Protein AF-A0A7J5BXC8-F1 (afdb_monomer_lite)

Secondary structure (DSSP, 8-state):
-EEEEGGG--GGGTTSEEEEEETTEEEEEEEEEEEEEETTEEEEEETTEEEEE-TT-EEEEE-

Foldseek 3Di:
DDKDFLLPDDPVQAQFWKFWADPNDGPDTAGFHDWDQDPQAIFTDHPPDTDGDHRRTMMDTDD

Structure (mmCIF, N/CA/C/O backbone):
data_AF-A0A7J5BXC8-F1
#
_entry.id   AF-A0A7J5BXC8-F1
#
loop_
_atom_site.group_PDB
_atom_site.id
_atom_site.type_symbol
_atom_site.label_atom_id
_atom_site.label_alt_id
_atom_site.label_comp_id
_atom_site.label_asym_id
_atom_site.label_entity_id
_atom_site.label_seq_id
_atom_site.pdbx_PDB_ins_code
_atom_site.Cartn_x
_atom_site.Cartn_y
_atom_site.Cartn_z
_atom_site.occupancy
_atom_site.B_iso_or_equiv
_atom_site.auth_seq_id
_atom_site.auth_comp_id
_atom_site.auth_asym_id
_atom_site.auth_atom_id
_atom_site.pdbx_PDB_model_num
ATOM 1 N N . MET A 1 1 ? -1.821 5.141 -16.115 1.00 77.88 1 MET A N 1
ATOM 2 C CA . MET A 1 1 ? -1.533 5.582 -14.735 1.00 77.88 1 MET A CA 1
ATOM 3 C C . MET A 1 1 ? -2.837 5.555 -13.954 1.00 77.88 1 MET A C 1
ATOM 5 O O . MET A 1 1 ? -3.782 6.224 -14.360 1.00 77.88 1 MET A O 1
ATOM 9 N N . ALA A 1 2 ? -2.933 4.712 -12.927 1.00 89.12 2 ALA A N 1
ATOM 10 C CA . ALA A 1 2 ? -4.125 4.603 -12.079 1.00 89.12 2 ALA A CA 1
ATOM 11 C C . ALA A 1 2 ? -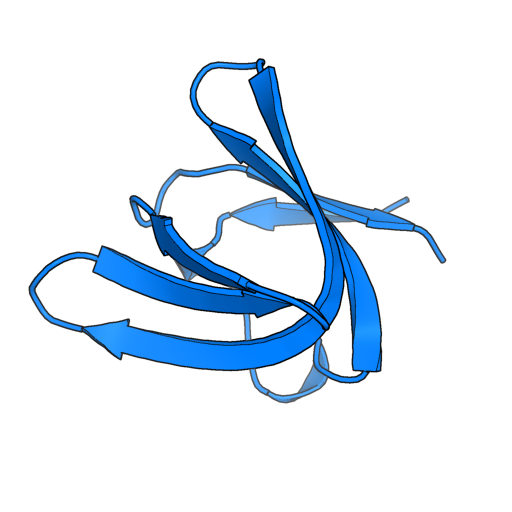3.857 5.281 -10.732 1.00 89.12 2 ALA A C 1
ATOM 13 O O . ALA A 1 2 ? -2.725 5.275 -10.266 1.00 89.12 2 ALA A O 1
ATOM 14 N N . ILE A 1 3 ? -4.875 5.859 -10.098 1.00 92.69 3 ILE A N 1
ATOM 15 C CA . ILE A 1 3 ? -4.735 6.537 -8.803 1.00 92.69 3 ILE A CA 1
ATOM 16 C C . ILE A 1 3 ? -5.722 5.907 -7.828 1.00 92.69 3 ILE A C 1
ATOM 18 O O . ILE A 1 3 ? -6.902 5.761 -8.151 1.00 92.69 3 ILE A O 1
ATOM 22 N N . LYS A 1 4 ? -5.249 5.522 -6.642 1.00 94.38 4 LYS A N 1
ATOM 23 C CA . LYS A 1 4 ? -6.096 5.030 -5.551 1.00 94.38 4 LYS A CA 1
ATOM 24 C C . LYS A 1 4 ? -5.752 5.725 -4.246 1.00 94.38 4 LYS A C 1
ATOM 26 O O . LYS A 1 4 ? -4.651 6.223 -4.063 1.00 94.38 4 LYS A O 1
ATOM 31 N N . GLN A 1 5 ? -6.696 5.709 -3.321 1.00 95.12 5 GLN A N 1
ATOM 32 C CA . GLN A 1 5 ? -6.420 6.019 -1.924 1.00 95.12 5 GLN A CA 1
ATOM 33 C C . GLN A 1 5 ? -5.760 4.814 -1.247 1.00 95.12 5 GLN A C 1
ATOM 35 O O . GLN A 1 5 ? -6.079 3.670 -1.585 1.00 95.12 5 GLN A O 1
ATOM 40 N N . ALA A 1 6 ? -4.879 5.053 -0.277 1.00 93.62 6 ALA A N 1
ATOM 41 C CA . ALA A 1 6 ? -4.191 4.005 0.470 1.00 93.62 6 ALA A CA 1
ATOM 42 C C . ALA A 1 6 ? -5.181 3.032 1.134 1.00 93.62 6 ALA A C 1
ATOM 44 O O . ALA A 1 6 ? -4.955 1.824 1.129 1.00 93.62 6 ALA A O 1
ATOM 45 N N . GLY A 1 7 ? -6.321 3.533 1.624 1.00 94.94 7 GLY A N 1
ATOM 46 C CA . GLY A 1 7 ? -7.402 2.718 2.191 1.00 94.94 7 GLY A CA 1
ATOM 47 C C . GLY A 1 7 ? -8.085 1.774 1.195 1.00 94.94 7 GLY A C 1
ATOM 48 O O . GLY A 1 7 ? -8.734 0.822 1.612 1.00 94.94 7 GLY A O 1
ATOM 49 N N . ASN A 1 8 ? -7.903 1.986 -0.111 1.00 95.50 8 ASN A N 1
ATOM 50 C CA . ASN A 1 8 ? -8.489 1.164 -1.175 1.00 95.50 8 ASN A CA 1
ATOM 51 C C . ASN A 1 8 ? -7.469 0.213 -1.820 1.00 95.50 8 ASN A C 1
ATOM 53 O O . ASN A 1 8 ? -7.791 -0.460 -2.803 1.00 95.50 8 ASN A O 1
ATOM 57 N N . LEU A 1 9 ? -6.236 0.172 -1.305 1.00 93.75 9 LEU A N 1
ATOM 58 C CA . LEU A 1 9 ? -5.228 -0.786 -1.740 1.00 93.75 9 LEU A CA 1
ATOM 59 C C . LEU A 1 9 ? -5.629 -2.198 -1.321 1.00 93.75 9 LEU A C 1
ATOM 61 O O . LEU A 1 9 ? -5.930 -2.463 -0.153 1.00 93.75 9 LEU A O 1
ATOM 65 N N . VAL A 1 10 ? -5.576 -3.111 -2.285 1.00 92.44 10 VAL A N 1
ATOM 66 C CA . VAL A 1 10 ? -5.918 -4.523 -2.104 1.00 92.44 10 VAL A CA 1
ATOM 67 C C . VAL A 1 10 ? -4.735 -5.420 -2.455 1.00 92.44 10 VAL A C 1
ATOM 69 O O . VAL A 1 10 ? -3.754 -4.990 -3.054 1.00 92.44 10 VAL A O 1
ATOM 72 N N . HIS A 1 11 ? -4.823 -6.703 -2.105 1.00 86.94 11 HIS A N 1
ATOM 73 C CA . HIS A 1 11 ? -3.746 -7.665 -2.358 1.00 86.94 11 HIS A CA 1
ATOM 74 C C . HIS A 1 11 ? -3.371 -7.794 -3.849 1.00 86.94 11 HIS A C 1
ATOM 76 O O . HIS A 1 11 ? -2.227 -8.090 -4.173 1.00 86.94 11 HIS A O 1
ATOM 82 N N . THR A 1 12 ? -4.300 -7.534 -4.772 1.00 91.56 12 THR A N 1
ATOM 83 C CA . THR A 1 12 ? -4.030 -7.578 -6.221 1.00 91.56 12 THR A CA 1
ATOM 84 C C . THR A 1 12 ? -3.224 -6.383 -6.741 1.00 91.56 12 THR A C 1
ATOM 86 O O . THR A 1 12 ? -2.781 -6.399 -7.887 1.00 91.56 12 THR A O 1
ATOM 89 N N . ASP A 1 13 ? -3.022 -5.351 -5.920 1.00 92.62 13 ASP A N 1
ATOM 90 C CA . ASP A 1 13 ? -2.183 -4.199 -6.250 1.00 92.62 13 ASP A CA 1
ATOM 91 C C . ASP A 1 13 ? -0.695 -4.451 -5.923 1.00 92.62 13 ASP A C 1
ATOM 93 O O . ASP A 1 13 ? 0.167 -3.671 -6.332 1.00 92.62 13 ASP A O 1
ATOM 97 N N . LEU A 1 14 ? -0.371 -5.534 -5.202 1.00 93.50 14 LEU A N 1
ATOM 98 C CA . LEU A 1 14 ? 1.008 -5.896 -4.868 1.00 93.50 14 LEU A CA 1
ATOM 99 C C . LEU A 1 14 ? 1.815 -6.249 -6.127 1.00 93.50 14 LEU A C 1
ATOM 101 O O . LEU A 1 14 ? 1.292 -6.781 -7.103 1.00 93.50 14 LEU A O 1
ATOM 105 N N . GLY A 1 15 ? 3.113 -5.958 -6.097 1.00 94.00 15 GLY A N 1
ATOM 106 C CA . GLY A 1 15 ? 4.025 -6.158 -7.223 1.00 94.00 15 GLY A CA 1
ATOM 107 C C . GLY A 1 15 ? 3.995 -5.034 -8.261 1.00 94.00 15 GLY A C 1
ATOM 108 O O . GLY A 1 15 ? 4.854 -5.014 -9.138 1.00 94.00 15 GLY A O 1
ATOM 109 N N . LYS A 1 16 ? 3.067 -4.076 -8.149 1.00 94.44 16 LYS A N 1
ATOM 110 C CA . LYS A 1 16 ? 3.008 -2.903 -9.028 1.00 94.44 16 LYS A CA 1
ATOM 111 C C . LYS A 1 16 ? 3.939 -1.796 -8.555 1.00 94.44 16 LYS A C 1
ATOM 113 O O . LYS A 1 16 ? 4.174 -1.646 -7.354 1.00 94.44 16 LYS A O 1
ATOM 118 N N . ASN A 1 17 ? 4.435 -1.005 -9.502 1.00 95.31 17 ASN A N 1
ATOM 119 C CA . ASN A 1 17 ? 5.211 0.185 -9.197 1.00 95.31 17 ASN A CA 1
ATOM 120 C C . ASN A 1 17 ? 4.271 1.317 -8.763 1.00 95.31 17 ASN A C 1
ATOM 122 O O . ASN A 1 17 ? 3.319 1.655 -9.472 1.00 95.31 17 ASN A O 1
ATOM 126 N N . VAL A 1 18 ? 4.519 1.885 -7.587 1.00 94.88 18 VAL A N 1
ATOM 127 C CA . VAL A 1 18 ? 3.674 2.917 -6.988 1.00 94.88 18 VAL A CA 1
ATOM 128 C C . VAL A 1 18 ? 4.483 4.111 -6.509 1.00 94.88 18 VAL A C 1
ATOM 130 O O . VAL A 1 18 ? 5.650 3.985 -6.143 1.00 94.88 18 VAL A O 1
ATOM 133 N N . VAL A 1 19 ? 3.830 5.265 -6.458 1.00 94.75 19 VAL A N 1
ATOM 134 C CA . VAL A 1 19 ? 4.295 6.473 -5.781 1.00 94.75 19 VAL A CA 1
ATOM 135 C C . VAL A 1 19 ? 3.269 6.820 -4.710 1.00 94.75 19 VAL A C 1
ATOM 137 O O . VAL A 1 19 ? 2.084 6.978 -5.000 1.00 94.75 19 VAL A O 1
ATOM 140 N N . VAL A 1 20 ? 3.707 6.892 -3.456 1.00 94.00 20 VAL A N 1
ATOM 141 C CA . VAL A 1 20 ? 2.865 7.272 -2.319 1.00 94.00 20 VAL A CA 1
ATOM 142 C C . VAL A 1 20 ? 2.989 8.779 -2.119 1.00 94.00 20 VAL A C 1
ATOM 144 O O . VAL A 1 20 ? 4.076 9.274 -1.823 1.00 94.00 20 VAL A O 1
ATOM 147 N N . LYS A 1 21 ? 1.871 9.491 -2.259 1.00 94.12 21 LYS A N 1
ATOM 148 C CA . LYS A 1 21 ? 1.755 10.946 -2.161 1.00 94.12 21 LYS A CA 1
ATOM 149 C C . LYS A 1 21 ? 0.908 11.341 -0.963 1.00 94.12 21 LYS A C 1
ATOM 151 O O . LYS A 1 21 ? -0.281 11.032 -0.900 1.00 94.12 21 LYS A O 1
ATOM 156 N N . GLU A 1 22 ? 1.497 12.079 -0.033 1.00 88.38 22 GLU A N 1
ATOM 157 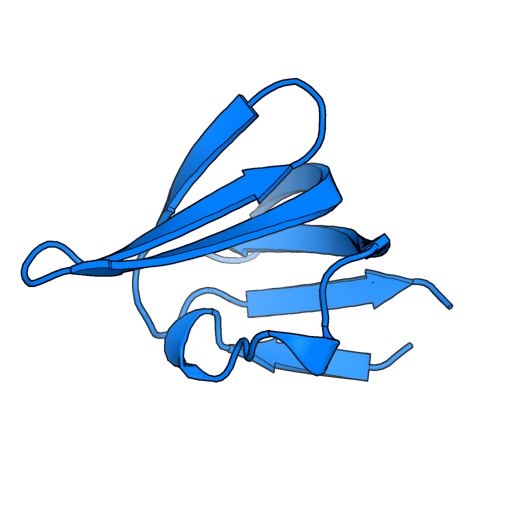C CA . GLU A 1 22 ? 0.794 12.614 1.133 1.00 88.38 22 GLU A CA 1
ATOM 158 C C . GLU A 1 22 ? 0.849 14.138 1.094 1.00 88.38 22 GLU A C 1
ATOM 160 O O . GLU A 1 22 ? 1.921 14.705 0.922 1.00 88.38 22 GLU A O 1
ATOM 165 N N . ALA A 1 23 ? -0.303 14.804 1.218 1.00 85.19 23 ALA A N 1
ATOM 166 C CA . ALA A 1 23 ? -0.402 16.266 1.127 1.00 85.19 23 ALA A CA 1
ATOM 167 C C . ALA A 1 23 ? 0.240 16.872 -0.148 1.00 85.19 23 ALA A C 1
ATOM 169 O O . ALA A 1 23 ? 0.807 17.958 -0.101 1.00 85.19 23 ALA A O 1
ATOM 170 N N . ASN A 1 24 ? 0.108 16.185 -1.291 1.00 78.50 24 ASN A N 1
ATOM 171 C CA . ASN A 1 24 ? 0.709 16.526 -2.594 1.00 78.50 24 ASN A CA 1
ATOM 172 C C . ASN A 1 24 ? 2.243 16.415 -2.684 1.00 78.50 24 ASN A C 1
ATOM 174 O O . ASN A 1 24 ? 2.805 16.809 -3.703 1.00 78.50 24 ASN A O 1
ATOM 178 N N . GLU A 1 25 ? 2.911 15.834 -1.687 1.00 86.56 25 GLU A N 1
ATOM 179 C CA . GLU A 1 25 ? 4.350 15.558 -1.733 1.00 86.56 25 GLU A CA 1
ATOM 180 C C . GLU A 1 25 ? 4.629 14.059 -1.915 1.00 86.56 25 GLU A C 1
ATOM 182 O O . GLU A 1 25 ? 4.002 13.211 -1.269 1.00 86.56 25 GLU A O 1
ATOM 187 N N . ASP A 1 26 ? 5.595 13.731 -2.780 1.00 87.25 26 ASP A N 1
ATOM 188 C CA . ASP A 1 26 ? 6.081 12.364 -2.977 1.00 87.25 26 ASP A CA 1
ATOM 189 C C . ASP A 1 26 ? 6.821 11.891 -1.719 1.00 87.25 26 ASP A C 1
ATOM 191 O O . ASP A 1 26 ? 7.911 12.363 -1.396 1.00 87.25 26 ASP A O 1
ATOM 195 N N . ARG A 1 27 ? 6.228 10.941 -0.989 1.00 87.81 27 ARG A N 1
ATOM 196 C CA . ARG A 1 27 ? 6.828 10.364 0.222 1.00 87.81 27 ARG A CA 1
ATOM 197 C C . ARG A 1 27 ? 7.793 9.238 -0.102 1.00 87.81 27 ARG A C 1
ATOM 199 O O . ARG A 1 27 ? 8.846 9.135 0.519 1.00 87.81 27 ARG A O 1
ATOM 206 N N . ASN A 1 28 ? 7.391 8.351 -1.009 1.00 91.94 28 ASN A N 1
ATOM 207 C CA . ASN A 1 28 ? 8.195 7.209 -1.424 1.00 91.94 28 ASN A CA 1
ATOM 208 C C . ASN A 1 28 ? 7.688 6.630 -2.746 1.00 91.94 28 ASN A C 1
ATOM 210 O O . ASN A 1 28 ? 6.500 6.738 -3.055 1.00 91.94 28 ASN A O 1
ATOM 214 N N . SER A 1 29 ? 8.562 5.945 -3.476 1.00 93.31 29 SER A N 1
ATOM 215 C CA . SER A 1 29 ? 8.210 5.231 -4.702 1.00 93.31 29 SER A CA 1
ATOM 216 C C . SER A 1 29 ? 8.916 3.879 -4.799 1.00 93.31 29 SER A C 1
ATOM 218 O O . SER A 1 29 ? 9.972 3.666 -4.202 1.00 93.31 29 SER A O 1
ATOM 220 N N . GLY A 1 30 ? 8.305 2.943 -5.522 1.00 94.69 30 GLY A N 1
ATOM 221 C CA . GLY A 1 30 ? 8.859 1.615 -5.776 1.00 94.69 30 GLY A CA 1
ATOM 222 C C . GLY A 1 30 ? 7.787 0.539 -5.906 1.00 94.69 30 GLY A C 1
ATOM 223 O O . GLY A 1 30 ? 6.595 0.821 -6.018 1.00 94.69 30 GLY A O 1
ATOM 224 N N . ILE A 1 31 ? 8.200 -0.722 -5.845 1.00 95.38 31 ILE A N 1
ATOM 225 C CA . ILE A 1 31 ? 7.304 -1.872 -5.927 1.00 95.38 31 ILE A CA 1
ATOM 226 C C . ILE A 1 31 ? 6.554 -2.046 -4.609 1.00 95.38 31 ILE A C 1
ATOM 228 O O . ILE A 1 31 ? 7.161 -2.271 -3.556 1.00 95.38 31 ILE A O 1
ATOM 232 N N . LEU A 1 32 ? 5.223 -2.018 -4.677 1.00 95.31 32 LEU A N 1
ATOM 233 C CA . LEU A 1 32 ? 4.348 -2.298 -3.545 1.00 95.31 32 LEU A CA 1
ATOM 234 C C . LEU A 1 32 ? 4.506 -3.765 -3.108 1.00 95.31 32 LEU A C 1
ATOM 236 O O . LEU A 1 32 ? 4.156 -4.684 -3.843 1.00 95.31 32 LEU A O 1
ATOM 240 N N . LYS A 1 33 ? 5.033 -4.006 -1.905 1.00 96.19 33 LYS A N 1
ATOM 241 C CA . LYS A 1 33 ? 5.298 -5.353 -1.364 1.00 96.19 33 LYS A CA 1
ATOM 242 C C . LYS A 1 33 ? 4.197 -5.860 -0.449 1.00 96.19 33 LYS A C 1
ATOM 244 O O . LYS A 1 33 ? 3.888 -7.046 -0.466 1.00 96.19 33 LYS A O 1
ATOM 249 N N . SER A 1 34 ? 3.628 -4.983 0.372 1.00 95.38 34 SER A N 1
ATOM 250 C CA . SER A 1 34 ? 2.542 -5.346 1.280 1.00 95.38 34 SER A CA 1
ATOM 251 C C . SER A 1 34 ? 1.685 -4.140 1.628 1.00 95.38 34 SER A C 1
ATOM 253 O O . SER A 1 34 ? 2.181 -3.015 1.699 1.00 95.38 34 SER A O 1
ATOM 255 N N . VAL A 1 35 ? 0.418 -4.410 1.927 1.00 95.12 35 VAL A N 1
ATOM 256 C CA . VAL A 1 35 ? -0.519 -3.453 2.509 1.00 95.12 35 VAL A CA 1
ATOM 257 C C . VAL A 1 35 ? -1.161 -4.075 3.746 1.00 95.12 35 VAL A C 1
ATOM 259 O O . VAL A 1 35 ? -1.543 -5.244 3.720 1.00 95.12 35 VAL A O 1
ATOM 262 N N . SER A 1 36 ? -1.262 -3.312 4.831 1.00 95.12 36 SER A N 1
ATOM 263 C CA . SER A 1 36 ? -1.948 -3.727 6.055 1.00 95.12 36 SER A CA 1
ATOM 264 C C . SER A 1 36 ? -2.833 -2.601 6.573 1.00 95.12 36 SER A C 1
ATOM 266 O O . SER A 1 36 ? -2.400 -1.453 6.675 1.00 95.12 36 SER A O 1
ATOM 268 N N . HIS A 1 37 ? -4.086 -2.926 6.878 1.00 93.31 37 HIS A N 1
ATOM 269 C CA . HIS A 1 37 ? -5.074 -1.975 7.379 1.00 93.31 37 HIS A CA 1
ATOM 270 C C . HIS A 1 37 ? -5.083 -2.070 8.900 1.00 93.31 37 HIS A C 1
ATOM 272 O O . HIS A 1 37 ? -5.378 -3.123 9.462 1.00 93.31 37 HIS A O 1
ATOM 278 N N . THR A 1 38 ? -4.714 -0.983 9.570 1.00 91.31 38 THR A N 1
ATOM 279 C CA . THR A 1 38 ? -4.593 -0.931 11.031 1.00 91.31 38 THR A CA 1
ATOM 280 C C . THR A 1 38 ? -5.496 0.158 11.598 1.00 91.31 38 THR A C 1
ATOM 282 O O . THR A 1 38 ? -5.938 1.052 10.879 1.00 91.31 38 THR A O 1
ATOM 285 N N . SER A 1 39 ? -5.729 0.138 12.911 1.00 89.75 39 SER A N 1
ATOM 286 C CA . SER A 1 39 ? -6.464 1.208 13.600 1.00 89.75 39 SER A CA 1
ATOM 287 C C . SER A 1 39 ? -5.761 2.572 13.549 1.00 89.75 39 SER A C 1
ATOM 289 O O . SER A 1 39 ? -6.408 3.591 13.768 1.00 89.75 39 SER A O 1
ATOM 291 N N . LEU A 1 40 ? -4.455 2.604 13.256 1.00 87.88 40 LEU A N 1
ATOM 292 C CA . LEU A 1 40 ? -3.645 3.824 13.167 1.00 87.88 40 LEU A CA 1
ATOM 293 C C . LEU A 1 40 ? -3.529 4.375 11.735 1.00 87.88 40 LEU A C 1
ATOM 295 O O . LEU A 1 40 ? -2.990 5.461 11.544 1.00 87.88 40 LEU A O 1
ATOM 299 N N . GLY A 1 41 ? -4.009 3.635 10.732 1.00 93.25 41 GLY A N 1
ATOM 300 C CA . GLY A 1 41 ? -3.870 3.974 9.316 1.00 93.25 41 GLY A CA 1
ATOM 301 C C . GLY A 1 41 ? -3.503 2.768 8.457 1.00 93.25 41 GLY A C 1
ATOM 302 O O . GLY A 1 41 ? -3.639 1.612 8.871 1.00 93.25 41 GLY A O 1
ATOM 303 N N . VAL A 1 42 ? -3.016 3.038 7.249 1.00 95.25 42 VAL A N 1
ATOM 304 C CA . VAL A 1 42 ? -2.614 2.011 6.286 1.00 95.25 42 VAL A CA 1
ATOM 305 C C . VAL A 1 42 ? -1.097 1.889 6.289 1.00 95.25 42 VAL A C 1
ATOM 307 O O . VAL A 1 42 ? -0.385 2.841 5.975 1.00 95.25 42 VAL A O 1
ATOM 310 N N . GLN A 1 43 ? -0.594 0.706 6.630 1.00 95.25 43 GLN A N 1
ATOM 311 C CA . GLN A 1 43 ? 0.811 0.371 6.444 1.00 95.25 43 GLN A CA 1
ATOM 312 C C . GLN A 1 43 ? 1.043 -0.052 4.998 1.00 95.25 43 GLN A C 1
ATOM 314 O O . GLN A 1 43 ? 0.526 -1.075 4.551 1.00 95.25 43 GLN A O 1
ATOM 319 N N . VAL A 1 44 ? 1.841 0.730 4.282 1.00 94.94 44 VAL A N 1
ATOM 320 C CA . VAL A 1 44 ? 2.237 0.503 2.895 1.00 94.94 44 VAL A CA 1
ATOM 321 C C . VAL A 1 44 ? 3.730 0.211 2.877 1.00 94.94 44 VAL A C 1
ATOM 323 O O . VAL A 1 44 ? 4.538 1.045 3.285 1.00 94.94 44 VAL A O 1
ATOM 326 N N . ARG A 1 45 ? 4.119 -0.975 2.406 1.00 95.25 45 ARG A N 1
ATOM 327 C CA . ARG A 1 45 ? 5.528 -1.338 2.230 1.00 95.25 45 ARG A CA 1
ATOM 328 C C . ARG A 1 45 ? 5.902 -1.263 0.763 1.00 95.25 45 ARG A C 1
ATOM 330 O O . ARG A 1 45 ? 5.315 -1.962 -0.056 1.00 95.25 45 ARG A O 1
ATOM 337 N N . VAL A 1 46 ? 6.911 -0.464 0.461 1.00 94.38 46 VAL A N 1
ATOM 338 C CA . VAL A 1 46 ? 7.442 -0.207 -0.882 1.00 94.38 46 VAL A CA 1
ATOM 339 C C . VAL A 1 46 ? 8.943 -0.445 -0.814 1.00 94.38 46 VAL A C 1
ATOM 341 O O . VAL A 1 46 ? 9.563 0.163 0.044 1.00 94.38 46 VAL A O 1
ATOM 344 N N . ASP A 1 47 ? 9.491 -1.356 -1.630 1.00 90.75 47 ASP A N 1
ATOM 345 C CA . ASP A 1 47 ? 10.869 -1.917 -1.594 1.00 90.75 47 ASP A CA 1
ATOM 346 C C . ASP A 1 47 ? 11.707 -1.653 -0.320 1.00 90.75 47 ASP A C 1
ATOM 348 O O . ASP A 1 47 ? 11.897 -2.563 0.489 1.00 90.75 47 ASP A O 1
ATOM 352 N N . ASN A 1 48 ? 12.195 -0.422 -0.138 1.00 86.00 48 ASN A N 1
ATOM 353 C CA . ASN A 1 48 ? 13.138 -0.024 0.912 1.00 86.00 48 ASN A CA 1
ATOM 354 C C . ASN A 1 48 ? 12.521 0.678 2.136 1.00 86.00 48 ASN A C 1
ATOM 356 O O . ASN A 1 48 ? 13.253 1.072 3.040 1.00 86.00 48 ASN A O 1
ATOM 360 N N . ALA A 1 49 ? 11.200 0.851 2.199 1.00 92.56 49 ALA A N 1
ATOM 361 C CA . ALA A 1 49 ? 10.541 1.538 3.303 1.00 92.56 49 ALA A CA 1
ATOM 362 C C . ALA A 1 49 ? 9.149 0.974 3.615 1.00 92.56 49 ALA A C 1
ATOM 364 O O . ALA A 1 49 ? 8.425 0.466 2.759 1.00 92.56 49 ALA A O 1
ATOM 365 N N . THR A 1 50 ? 8.769 1.089 4.885 1.00 93.56 50 THR A N 1
ATOM 366 C CA . THR A 1 50 ? 7.393 0.886 5.343 1.00 93.56 50 THR A CA 1
ATOM 367 C C . THR A 1 50 ? 6.869 2.228 5.823 1.00 93.56 50 THR A C 1
ATOM 369 O O . THR A 1 50 ? 7.456 2.838 6.712 1.00 93.56 50 THR A O 1
ATOM 372 N N . LEU A 1 51 ? 5.783 2.689 5.218 1.00 92.50 51 LEU A N 1
ATOM 373 C CA . LEU A 1 51 ? 5.108 3.931 5.561 1.00 92.50 51 LEU A CA 1
ATOM 374 C C . LEU A 1 51 ? 3.801 3.598 6.270 1.00 92.50 51 LEU A C 1
ATOM 376 O O . LEU A 1 51 ? 3.067 2.725 5.818 1.00 92.50 51 LEU A O 1
ATOM 38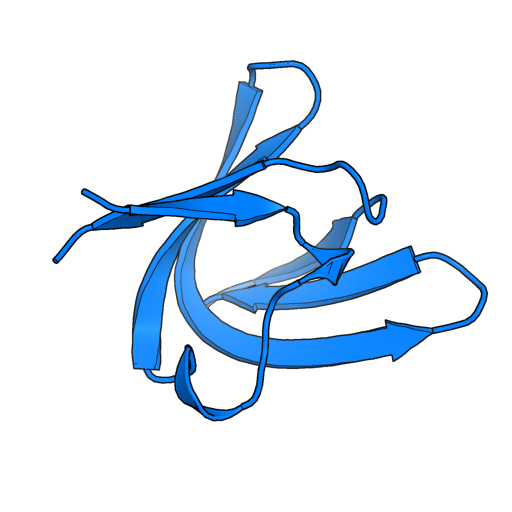0 N N . THR A 1 52 ? 3.489 4.306 7.351 1.00 93.81 52 THR A N 1
ATOM 381 C CA . THR A 1 52 ? 2.120 4.342 7.881 1.00 93.81 52 THR A CA 1
ATOM 382 C C . THR A 1 52 ? 1.502 5.645 7.417 1.00 93.81 52 THR A C 1
ATOM 384 O O . THR A 1 52 ? 1.973 6.711 7.804 1.00 93.81 52 THR A O 1
ATOM 387 N N . VAL A 1 53 ? 0.497 5.551 6.554 1.00 93.31 53 VAL A N 1
ATOM 388 C CA . VAL A 1 53 ? -0.156 6.705 5.932 1.00 93.31 53 VAL A CA 1
ATOM 389 C C . VAL A 1 53 ? -1.634 6.742 6.283 1.00 93.31 53 VAL A C 1
ATOM 391 O O . V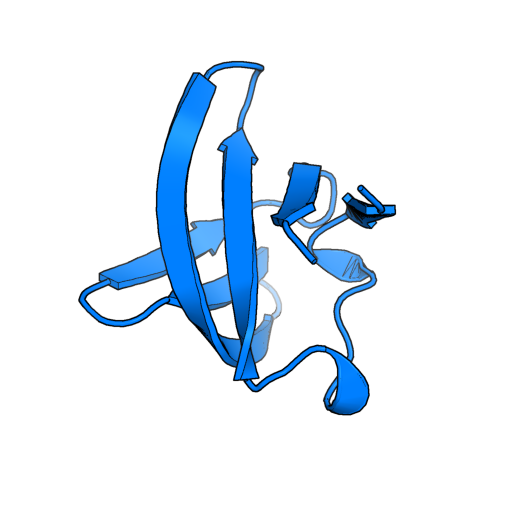AL A 1 53 ? -2.226 5.733 6.686 1.00 93.31 53 VAL A O 1
ATOM 394 N N . LYS A 1 54 ? -2.247 7.914 6.131 1.00 94.19 54 LYS A N 1
ATOM 395 C CA . LYS A 1 54 ? -3.691 8.042 6.313 1.00 94.19 54 LYS A CA 1
ATOM 396 C C . LYS A 1 54 ? -4.442 7.284 5.209 1.00 94.19 54 LYS A C 1
ATOM 398 O O . LYS A 1 54 ? -3.927 7.144 4.100 1.00 94.19 54 LYS A O 1
ATOM 403 N N . PRO A 1 55 ? -5.666 6.796 5.469 1.00 93.50 55 PRO A N 1
ATOM 404 C CA . PRO A 1 55 ? -6.455 6.100 4.454 1.00 93.50 55 PRO A CA 1
ATOM 405 C C . PRO A 1 55 ? -6.719 6.933 3.193 1.00 93.50 55 PRO A C 1
ATOM 407 O O . PRO A 1 55 ? -6.816 6.356 2.115 1.00 93.50 55 PRO A O 1
ATOM 410 N N . ASP A 1 56 ? -6.808 8.262 3.316 1.00 93.19 56 ASP A N 1
ATOM 411 C CA . ASP A 1 56 ? -7.028 9.202 2.211 1.00 93.19 56 ASP A CA 1
ATOM 412 C C . ASP A 1 56 ? -5.757 9.549 1.416 1.00 93.19 56 ASP A C 1
ATOM 414 O O . ASP A 1 56 ? -5.867 10.156 0.350 1.00 93.19 56 ASP A O 1
ATOM 418 N N . THR A 1 57 ? -4.5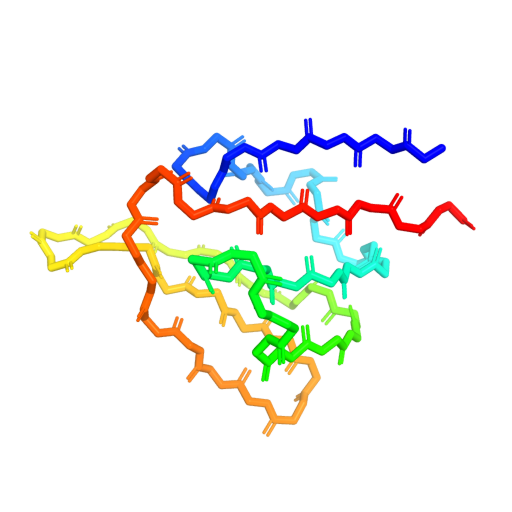73 9.130 1.884 1.00 94.31 57 THR A N 1
ATOM 419 C CA . THR A 1 57 ? -3.296 9.325 1.184 1.00 94.31 57 THR A CA 1
ATOM 420 C C . THR A 1 57 ? -3.369 8.752 -0.228 1.00 94.31 57 THR A C 1
ATOM 422 O O . THR A 1 57 ? -3.859 7.642 -0.443 1.00 94.31 57 THR A O 1
ATOM 425 N N . VAL A 1 58 ? -2.871 9.510 -1.201 1.00 95.00 58 VAL A N 1
ATOM 426 C CA . VAL A 1 58 ? -2.930 9.148 -2.615 1.00 95.00 58 VAL A CA 1
ATOM 427 C C . VAL A 1 58 ? -1.792 8.189 -2.950 1.00 95.00 58 VAL A C 1
ATOM 429 O O . VAL A 1 58 ? -0.654 8.369 -2.531 1.00 95.00 58 VAL A O 1
ATOM 432 N N . VAL A 1 59 ? -2.097 7.157 -3.725 1.00 95.00 59 VAL A N 1
ATOM 433 C CA . VAL A 1 59 ? -1.139 6.191 -4.254 1.00 95.00 59 VAL A CA 1
ATOM 434 C C . VAL A 1 59 ? -1.336 6.117 -5.759 1.00 95.00 59 VAL A C 1
ATOM 436 O O . VAL A 1 59 ? -2.386 5.698 -6.253 1.00 95.00 59 VAL A O 1
ATOM 439 N N . GLU A 1 60 ? -0.327 6.562 -6.493 1.00 95.12 60 GLU A N 1
ATOM 440 C CA . GLU A 1 60 ? -0.315 6.538 -7.947 1.00 95.12 60 GLU A CA 1
ATOM 441 C C . GLU A 1 60 ? 0.412 5.298 -8.445 1.00 95.12 60 GLU A C 1
ATOM 443 O O . GLU A 1 60 ? 1.521 4.998 -8.018 1.00 95.12 60 GLU A O 1
ATOM 448 N N . PHE A 1 61 ? -0.204 4.591 -9.379 1.00 93.00 61 PHE A N 1
ATOM 449 C CA . PHE A 1 61 ? 0.335 3.404 -10.018 1.00 93.00 61 PHE A CA 1
ATOM 450 C C . PHE A 1 61 ? 0.955 3.781 -11.352 1.00 93.00 61 PHE A C 1
ATOM 452 O O . PHE A 1 61 ? 0.264 4.286 -12.247 1.00 93.00 61 PHE A O 1
ATOM 459 N N . SER A 1 62 ? 2.241 3.483 -11.478 1.00 83.12 62 SER A N 1
ATOM 460 C CA . SER A 1 62 ? 2.955 3.515 -12.748 1.00 83.12 62 SER A CA 1
ATOM 461 C C . SER A 1 62 ? 2.865 2.113 -13.351 1.00 83.12 62 SER A C 1
ATOM 463 O O . SER A 1 62 ? 3.328 1.160 -12.725 1.00 83.12 62 SER A O 1
ATOM 465 N N . ASP A 1 63 ? 2.178 1.994 -14.491 1.00 68.19 63 ASP A N 1
ATOM 466 C CA . ASP A 1 63 ? 2.109 0.753 -15.284 1.00 68.19 63 ASP A CA 1
ATOM 467 C C . ASP A 1 63 ? 3.485 0.428 -15.883 1.00 68.19 63 ASP A C 1
ATOM 469 O O . ASP A 1 63 ? 4.159 1.393 -16.323 1.00 68.19 63 ASP A O 1
#

Radius of gyration: 10.01 Å; chains: 1; bounding box: 22×24×29 Å

pLDDT: mean 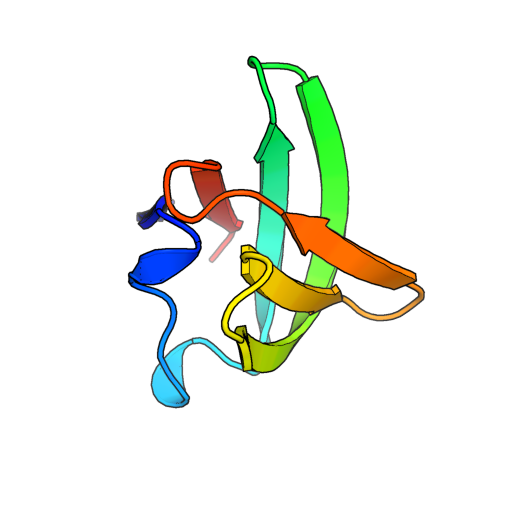91.89, std 4.91, range [68.19, 96.19]

Sequence (63 aa):
MAIKQAGNLVHTDLGKNVVVKEANEDRNSGILKSVSHTSLGVQVRVDNATLTVKPDTVVEFSD